Protein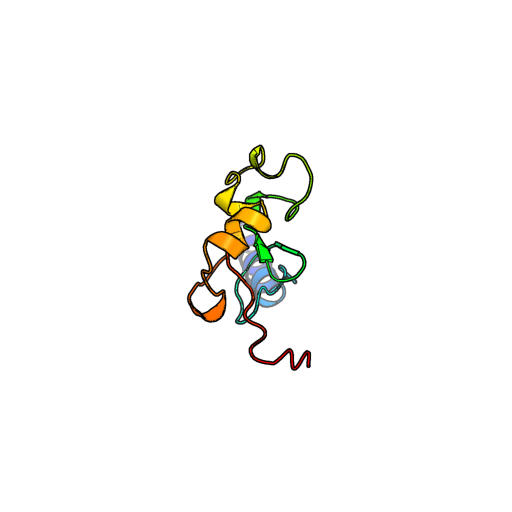 AF-D7FZV1-F1 (afdb_monomer_lite)

pLDDT: mean 76.27, std 17.63, range [43.91, 96.5]

Sequence (89 aa):
MFKMRMVVALLTTLLLDVAKGDCGNGVAGIVSGGSCCAESCGTCGGVGCSGREGGAMSCCTSAIERAGVLCDTTSAGPCWISYAGDDYG

Structure (mmCIF, N/CA/C/O backbone):
data_AF-D7FZV1-F1
#
_entry.id   AF-D7FZV1-F1
#
loop_
_atom_site.group_PD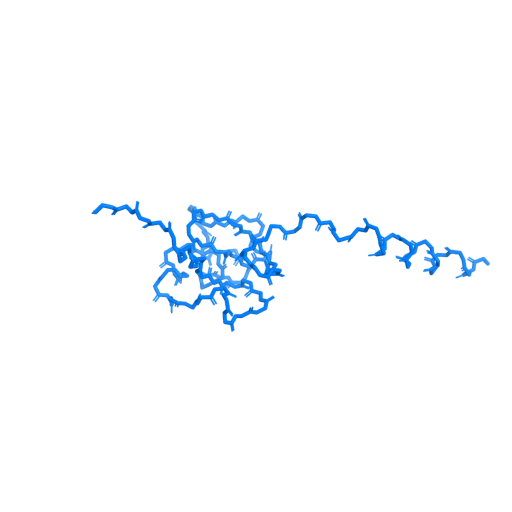B
_atom_site.id
_atom_site.type_symbol
_atom_site.label_atom_id
_atom_site.label_alt_id
_atom_site.label_comp_id
_atom_site.label_asym_id
_atom_site.label_entity_id
_atom_site.label_seq_id
_atom_site.pdbx_PDB_ins_code
_atom_site.Cartn_x
_atom_site.Cartn_y
_atom_site.Cartn_z
_atom_site.occupancy
_atom_site.B_iso_or_equiv
_atom_site.auth_seq_id
_atom_site.auth_comp_id
_atom_site.auth_asym_id
_atom_site.auth_atom_id
_atom_site.pdbx_PDB_model_num
ATOM 1 N N . MET A 1 1 ? 29.222 -3.619 28.729 1.00 48.28 1 MET A N 1
ATOM 2 C CA . MET A 1 1 ? 28.491 -4.669 27.985 1.00 48.28 1 MET A CA 1
ATOM 3 C C . MET A 1 1 ? 27.683 -4.052 26.830 1.00 48.28 1 MET A C 1
ATOM 5 O O . MET A 1 1 ? 26.471 -3.964 26.906 1.00 48.28 1 MET A O 1
ATOM 9 N N . PHE A 1 2 ? 28.342 -3.573 25.768 1.00 48.56 2 PHE A N 1
ATOM 10 C CA . PHE A 1 2 ? 27.680 -2.964 24.588 1.00 48.56 2 PHE A CA 1
ATOM 11 C C . PHE A 1 2 ? 27.952 -3.731 23.278 1.00 48.56 2 PHE A C 1
ATOM 13 O O . PHE A 1 2 ? 27.402 -3.402 22.237 1.00 48.56 2 PHE A O 1
ATOM 20 N N . LYS A 1 3 ? 28.774 -4.787 23.329 1.00 48.94 3 LYS A N 1
ATOM 21 C CA . LYS A 1 3 ? 29.245 -5.534 22.149 1.00 48.94 3 LYS A CA 1
ATOM 22 C C . LYS A 1 3 ? 28.299 -6.656 21.688 1.00 48.94 3 LYS A C 1
ATOM 24 O O . LYS A 1 3 ? 28.396 -7.102 20.557 1.00 48.94 3 LYS A O 1
ATOM 29 N N . MET A 1 4 ? 27.380 -7.097 22.552 1.00 49.00 4 MET A N 1
ATOM 30 C CA . MET A 1 4 ? 26.510 -8.258 22.300 1.00 49.00 4 MET A CA 1
ATOM 31 C C . MET A 1 4 ? 25.130 -7.866 21.742 1.00 49.00 4 MET A C 1
ATOM 33 O O . MET A 1 4 ? 24.487 -8.669 21.081 1.00 49.00 4 MET A O 1
ATOM 37 N N . ARG A 1 5 ? 24.701 -6.606 21.925 1.00 53.53 5 ARG A N 1
ATOM 38 C CA . ARG A 1 5 ? 23.419 -6.092 21.397 1.00 53.53 5 ARG A CA 1
ATOM 39 C C . ARG A 1 5 ? 23.463 -5.811 19.889 1.00 53.53 5 ARG A C 1
ATOM 41 O O . ARG A 1 5 ? 22.439 -5.952 19.239 1.00 53.53 5 ARG A O 1
ATOM 48 N N . MET A 1 6 ? 24.634 -5.474 19.333 1.00 53.12 6 MET A N 1
ATOM 49 C CA . MET A 1 6 ? 24.808 -5.316 17.879 1.00 53.12 6 MET A CA 1
ATOM 50 C C . MET A 1 6 ? 24.831 -6.657 17.143 1.00 53.12 6 MET A C 1
ATOM 52 O O . MET A 1 6 ? 24.253 -6.754 16.073 1.00 53.12 6 MET A O 1
ATOM 56 N N . VAL A 1 7 ? 25.450 -7.693 17.721 1.00 49.19 7 VAL A N 1
ATOM 57 C CA . VAL A 1 7 ? 25.482 -9.041 17.127 1.00 49.19 7 VAL A CA 1
ATOM 58 C C . VAL A 1 7 ? 24.107 -9.705 17.202 1.00 49.19 7 VAL A C 1
ATOM 60 O O . VAL A 1 7 ? 23.699 -10.320 16.229 1.00 49.19 7 VAL A O 1
ATOM 63 N N . VAL A 1 8 ? 23.353 -9.517 18.297 1.00 50.41 8 VAL A N 1
ATOM 64 C CA . VAL A 1 8 ? 21.942 -9.938 18.363 1.00 50.41 8 VAL A CA 1
ATOM 65 C C . VAL A 1 8 ? 21.112 -9.173 17.339 1.00 50.41 8 VAL A C 1
ATOM 67 O O . VAL A 1 8 ? 20.404 -9.832 16.604 1.00 50.41 8 VAL A O 1
ATOM 70 N N . ALA A 1 9 ? 21.260 -7.847 17.206 1.00 54.41 9 ALA A N 1
ATOM 71 C CA . ALA A 1 9 ? 20.564 -7.080 16.168 1.00 54.41 9 ALA A CA 1
ATOM 72 C C . ALA A 1 9 ? 20.898 -7.581 14.751 1.00 54.41 9 ALA A C 1
ATOM 74 O O . ALA A 1 9 ? 19.976 -7.865 14.000 1.00 54.41 9 ALA A O 1
ATOM 75 N N . LEU A 1 10 ? 22.184 -7.781 14.430 1.00 54.81 10 LEU A N 1
ATOM 76 C CA . LEU A 1 10 ? 22.659 -8.289 13.136 1.00 54.81 10 LEU A CA 1
ATOM 77 C C . LEU A 1 10 ? 22.166 -9.717 12.852 1.00 54.81 10 LEU A C 1
ATOM 79 O O . LEU A 1 10 ? 21.632 -9.954 11.776 1.00 54.81 10 LEU A O 1
ATOM 83 N N . LEU A 1 11 ? 22.281 -10.657 13.800 1.00 53.59 11 LEU A N 1
ATOM 84 C CA . LEU A 1 11 ? 21.775 -12.028 13.627 1.00 53.59 11 LEU A CA 1
ATOM 85 C C . LEU A 1 11 ? 20.244 -12.104 13.623 1.00 53.59 11 LEU A C 1
ATOM 87 O O . LEU A 1 11 ? 19.698 -12.952 12.926 1.00 53.59 11 LEU A O 1
ATOM 91 N N . THR A 1 12 ? 19.545 -11.230 14.355 1.00 52.34 12 THR A N 1
ATOM 92 C CA . THR A 1 12 ? 18.083 -11.132 14.256 1.00 52.34 12 THR A CA 1
ATOM 93 C C . THR A 1 12 ? 17.668 -10.539 12.917 1.00 52.34 12 THR A C 1
ATOM 95 O O . THR A 1 12 ? 16.754 -11.064 12.311 1.00 52.34 12 THR A O 1
ATOM 98 N N . THR A 1 13 ? 18.357 -9.531 12.377 1.00 53.53 13 THR A N 1
ATOM 99 C CA . THR A 1 13 ? 18.043 -9.005 11.036 1.00 53.53 13 THR A CA 1
ATOM 100 C C . THR A 1 13 ? 18.444 -9.958 9.912 1.00 53.53 13 THR A C 1
ATOM 102 O O . THR A 1 13 ? 17.815 -9.940 8.872 1.00 53.53 13 THR A O 1
ATOM 105 N N . LEU A 1 14 ? 19.457 -10.810 10.115 1.00 54.28 14 LEU A N 1
ATOM 106 C CA . LEU A 1 14 ? 19.893 -11.829 9.145 1.00 54.28 14 LEU A CA 1
ATOM 107 C C . LEU A 1 14 ? 18.958 -13.055 9.082 1.00 54.28 14 LEU A C 1
ATOM 109 O O . LEU A 1 14 ? 19.117 -13.885 8.193 1.00 54.28 14 LEU A O 1
ATOM 113 N N . LEU A 1 15 ? 18.032 -13.203 10.039 1.00 55.62 15 LEU A N 1
ATOM 114 C CA . LEU A 1 15 ? 17.066 -14.312 10.115 1.00 55.62 15 LEU A CA 1
ATOM 115 C C . LEU A 1 15 ? 15.600 -13.843 10.173 1.00 55.62 15 LEU A C 1
ATOM 117 O O . LEU A 1 15 ? 14.697 -14.673 10.100 1.00 55.62 15 LEU A O 1
ATOM 121 N N . LEU A 1 16 ? 15.353 -12.537 10.317 1.00 51.62 16 LEU A N 1
ATOM 122 C CA . LEU A 1 16 ? 14.034 -11.913 10.250 1.00 51.62 16 LEU A CA 1
ATOM 123 C C . LEU A 1 16 ? 13.950 -11.015 9.011 1.00 51.62 16 LEU A C 1
ATOM 125 O O . LEU A 1 16 ? 13.696 -9.817 9.124 1.00 51.62 16 LEU A O 1
ATOM 129 N N . ASP A 1 17 ? 14.004 -11.612 7.825 1.00 50.47 17 ASP A N 1
ATOM 130 C CA . ASP A 1 17 ? 13.178 -11.109 6.722 1.00 50.47 17 ASP A CA 1
ATOM 131 C C . ASP A 1 17 ? 11.739 -11.565 7.013 1.00 50.47 17 ASP A C 1
ATOM 133 O O . ASP A 1 17 ? 11.167 -12.456 6.386 1.00 50.47 17 ASP A O 1
ATOM 137 N N . VAL A 1 18 ? 11.214 -11.047 8.125 1.00 47.66 18 VAL A N 1
ATOM 138 C CA . VAL A 1 18 ? 9.900 -11.364 8.664 1.00 47.66 18 VAL A CA 1
ATOM 139 C C . VAL A 1 18 ? 8.854 -11.035 7.606 1.00 47.66 18 VAL A C 1
ATOM 141 O O . VAL A 1 18 ? 8.915 -9.985 6.973 1.00 47.66 18 VAL A O 1
ATOM 144 N N . ALA A 1 19 ? 7.910 -11.958 7.434 1.00 51.44 19 ALA A N 1
ATOM 145 C CA . ALA A 1 19 ? 6.760 -11.908 6.542 1.00 51.44 19 ALA A CA 1
ATOM 146 C C . ALA A 1 19 ? 5.976 -10.579 6.623 1.00 51.44 19 ALA A C 1
ATOM 148 O O . ALA A 1 19 ? 4.964 -10.469 7.315 1.00 51.44 19 ALA A O 1
ATOM 149 N N . LYS A 1 20 ? 6.449 -9.559 5.909 1.00 48.47 20 LYS A N 1
ATOM 150 C CA . LYS A 1 20 ? 5.800 -8.264 5.727 1.00 48.47 20 LYS A CA 1
ATOM 151 C C . LYS A 1 20 ? 5.132 -8.304 4.363 1.00 48.47 20 LYS A C 1
ATOM 153 O O . LYS A 1 20 ? 5.799 -8.027 3.375 1.00 48.47 20 LYS A O 1
ATOM 158 N N . GLY A 1 21 ? 3.867 -8.741 4.365 1.00 56.28 21 GLY A N 1
ATOM 159 C CA . GLY A 1 21 ? 2.981 -8.959 3.213 1.00 56.28 21 GLY A CA 1
ATOM 160 C C . GLY A 1 21 ? 3.585 -8.560 1.872 1.00 56.28 21 GLY A C 1
ATOM 161 O O . GLY A 1 21 ? 3.649 -7.375 1.541 1.00 56.28 21 GLY A O 1
ATOM 162 N N . ASP A 1 22 ? 4.060 -9.556 1.136 1.00 69.25 22 ASP A N 1
ATOM 163 C CA . ASP A 1 22 ? 4.618 -9.397 -0.191 1.00 69.25 22 ASP A CA 1
ATOM 164 C C . ASP A 1 22 ? 3.514 -8.946 -1.146 1.00 69.25 22 ASP A C 1
ATOM 166 O O . ASP A 1 22 ? 2.666 -9.711 -1.594 1.00 69.25 22 ASP A O 1
ATOM 170 N N . CYS A 1 23 ? 3.542 -7.669 -1.495 1.00 79.06 23 CYS A N 1
ATOM 171 C CA . CYS A 1 23 ? 2.686 -7.090 -2.519 1.00 79.06 23 CYS A CA 1
ATOM 172 C C . CYS A 1 23 ? 3.158 -7.440 -3.945 1.00 79.06 23 CYS A C 1
ATOM 174 O O . CYS A 1 23 ? 2.910 -6.685 -4.882 1.00 79.06 23 CYS A O 1
ATOM 176 N N . GLY A 1 24 ? 3.865 -8.566 -4.099 1.00 72.06 24 GLY A N 1
ATOM 177 C CA . GLY A 1 24 ? 4.657 -8.927 -5.277 1.00 72.06 24 GLY A CA 1
ATOM 178 C C . GLY A 1 24 ? 6.069 -8.328 -5.252 1.00 72.06 24 GLY A C 1
ATOM 179 O O . GLY A 1 24 ? 6.292 -7.267 -4.680 1.00 72.06 24 GLY A O 1
ATOM 180 N N . ASN A 1 25 ? 7.048 -9.023 -5.846 1.00 67.75 25 ASN A N 1
ATOM 181 C CA . ASN A 1 25 ? 8.419 -8.528 -6.086 1.00 67.75 25 ASN A CA 1
ATOM 182 C C . ASN A 1 25 ? 9.167 -7.927 -4.872 1.00 67.75 25 ASN A C 1
ATOM 184 O O . ASN A 1 25 ? 10.026 -7.060 -5.025 1.00 67.75 25 ASN A O 1
ATOM 188 N N . GLY A 1 26 ? 8.870 -8.393 -3.654 1.00 71.94 26 GLY A N 1
ATOM 189 C CA . GLY A 1 26 ? 9.484 -7.866 -2.427 1.00 71.94 26 GLY A CA 1
ATOM 190 C C . GLY A 1 26 ? 8.964 -6.485 -2.011 1.00 71.94 26 GLY A C 1
ATOM 191 O O . GLY A 1 26 ? 9.544 -5.845 -1.134 1.00 71.94 26 GLY A O 1
ATOM 192 N N . VAL A 1 27 ? 7.871 -6.021 -2.622 1.00 80.44 27 VAL A N 1
ATOM 193 C CA . VAL A 1 27 ? 7.189 -4.783 -2.254 1.00 80.44 27 VAL A CA 1
ATOM 194 C C . VAL A 1 27 ? 6.488 -4.977 -0.927 1.00 80.44 27 VAL A C 1
ATOM 196 O O . VAL A 1 27 ? 5.668 -5.874 -0.748 1.00 80.44 27 VAL A O 1
ATOM 199 N N . ALA A 1 28 ? 6.809 -4.097 0.007 1.00 82.62 28 ALA A N 1
ATOM 200 C CA . ALA A 1 28 ? 6.397 -4.267 1.378 1.00 82.62 28 ALA A CA 1
ATOM 201 C C . ALA A 1 28 ? 5.101 -3.487 1.661 1.00 82.62 28 ALA A C 1
ATOM 203 O O . ALA A 1 28 ? 5.064 -2.264 1.483 1.00 82.62 28 ALA A O 1
ATOM 204 N N . GLY A 1 29 ? 4.061 -4.155 2.167 1.00 86.75 29 GLY A N 1
ATOM 205 C CA . GLY A 1 29 ? 2.778 -3.506 2.458 1.00 86.75 29 GLY A CA 1
ATOM 206 C C . GLY A 1 29 ? 1.713 -4.435 3.040 1.00 86.75 29 GLY A C 1
ATOM 207 O O . GLY A 1 29 ? 2.012 -5.513 3.549 1.00 86.75 29 GLY A O 1
ATOM 208 N N . ILE A 1 30 ? 0.460 -3.979 3.003 1.00 89.06 30 ILE A N 1
ATOM 209 C CA . ILE A 1 30 ? -0.709 -4.738 3.466 1.00 89.06 30 ILE A CA 1
ATOM 210 C C . ILE A 1 30 ? -1.564 -5.092 2.250 1.00 89.06 30 ILE A C 1
ATOM 212 O O . ILE A 1 30 ? -2.161 -4.204 1.642 1.00 89.06 30 ILE A O 1
ATOM 216 N N . VAL A 1 31 ? -1.645 -6.379 1.918 1.00 87.75 31 VAL A N 1
ATOM 217 C CA . VAL A 1 31 ? -2.421 -6.880 0.774 1.00 87.75 31 VAL A CA 1
ATOM 218 C C . VAL A 1 31 ? -3.911 -6.966 1.120 1.00 87.75 31 VAL A C 1
ATOM 220 O O . VAL A 1 31 ? -4.289 -7.466 2.180 1.00 87.75 31 VAL A O 1
ATOM 223 N N . SER A 1 32 ? -4.767 -6.482 0.221 1.00 87.88 32 SER A N 1
ATOM 224 C CA . SER A 1 32 ? -6.224 -6.622 0.285 1.00 87.88 32 SER A CA 1
ATOM 225 C C . SER A 1 32 ? -6.800 -6.672 -1.129 1.00 87.88 32 SER A C 1
ATOM 227 O O . SER A 1 32 ? -6.834 -5.663 -1.839 1.00 87.88 32 SER A O 1
ATOM 229 N N . GLY A 1 33 ? -7.233 -7.864 -1.552 1.00 85.38 33 GLY A N 1
ATOM 230 C CA . GLY A 1 33 ? -7.634 -8.109 -2.940 1.00 85.38 33 GLY A CA 1
ATOM 231 C C . GLY A 1 33 ? -6.477 -7.822 -3.903 1.00 85.38 33 GLY A C 1
ATOM 232 O O . GLY A 1 33 ? -5.364 -8.278 -3.669 1.00 85.38 33 GLY A O 1
ATOM 233 N N . GLY A 1 34 ? -6.732 -7.025 -4.945 1.00 86.62 34 GLY A N 1
ATOM 234 C CA . GLY A 1 34 ? -5.707 -6.558 -5.889 1.00 86.62 34 GLY A CA 1
ATOM 235 C C . GLY A 1 34 ? -4.920 -5.326 -5.428 1.00 86.62 34 GLY A C 1
ATOM 236 O O . GLY A 1 34 ? -4.077 -4.830 -6.165 1.00 86.62 34 GLY A O 1
ATOM 237 N N . SER A 1 35 ? -5.175 -4.789 -4.232 1.00 89.69 35 SER A N 1
ATOM 238 C CA . SER A 1 35 ? -4.464 -3.616 -3.710 1.00 89.69 35 SER A CA 1
ATOM 239 C C . SER A 1 35 ? -3.423 -3.993 -2.667 1.00 89.69 35 SER A C 1
ATOM 241 O O . SER A 1 35 ? -3.678 -4.783 -1.760 1.00 89.69 35 SER A O 1
ATOM 243 N N . CYS A 1 36 ? -2.292 -3.310 -2.721 1.00 91.88 36 CYS A N 1
ATOM 244 C CA . CYS A 1 36 ? -1.315 -3.229 -1.655 1.00 91.88 36 CYS A CA 1
ATOM 245 C C . CYS A 1 36 ? -1.368 -1.839 -1.026 1.00 91.88 36 CYS A C 1
ATOM 247 O O . CYS A 1 36 ? -1.064 -0.848 -1.686 1.00 91.88 36 CYS A O 1
ATOM 249 N N . CYS A 1 37 ? -1.733 -1.754 0.248 1.00 93.25 37 CYS A N 1
ATOM 250 C CA . CYS A 1 37 ? -1.692 -0.508 1.006 1.00 93.25 37 CYS A CA 1
ATOM 251 C C . CYS A 1 37 ? -0.334 -0.302 1.685 1.00 93.25 37 CYS A C 1
ATOM 253 O O . CYS A 1 37 ? 0.407 -1.255 1.941 1.00 93.25 37 CYS A O 1
ATOM 255 N N . ALA A 1 38 ? -0.041 0.946 2.049 1.00 90.75 38 ALA A N 1
ATOM 256 C CA . ALA A 1 38 ? 1.095 1.251 2.914 1.00 90.75 38 ALA A CA 1
ATOM 257 C C . ALA A 1 38 ? 0.953 0.559 4.283 1.00 90.75 38 ALA A C 1
ATOM 259 O O . ALA A 1 38 ? -0.150 0.371 4.799 1.00 90.75 38 ALA A O 1
ATOM 260 N N . GLU A 1 39 ? 2.073 0.221 4.918 1.00 88.44 39 GLU A N 1
ATOM 261 C CA . GLU A 1 39 ? 2.046 -0.390 6.254 1.00 88.44 39 GLU A CA 1
ATOM 262 C C . GLU A 1 39 ? 1.521 0.531 7.350 1.00 88.44 39 GLU A C 1
ATOM 264 O O . GLU A 1 39 ? 0.886 0.058 8.292 1.00 88.44 39 GLU A O 1
ATOM 269 N N . SER A 1 40 ? 1.732 1.843 7.203 1.00 88.69 40 SER A N 1
ATOM 270 C CA . SER A 1 40 ? 1.211 2.853 8.134 1.00 88.69 40 SER A CA 1
ATOM 271 C C . SER A 1 40 ? -0.306 2.776 8.284 1.00 88.69 40 SER A C 1
ATOM 273 O O . SER A 1 40 ? -0.862 3.200 9.289 1.00 88.69 40 SER A O 1
ATOM 275 N N . CYS A 1 41 ? -0.997 2.193 7.303 1.00 91.25 41 CYS A N 1
ATOM 276 C CA . CYS A 1 41 ? -2.436 2.037 7.346 1.00 91.25 41 CYS A CA 1
ATOM 277 C C . CYS A 1 41 ? -2.900 1.101 8.471 1.00 91.25 41 CYS A C 1
ATOM 279 O O . CYS A 1 41 ? -4.058 1.188 8.879 1.00 91.25 41 CYS A O 1
ATOM 281 N N . GLY A 1 42 ? -2.059 0.163 8.930 1.00 90.19 42 GLY A N 1
ATOM 282 C CA . GLY A 1 42 ? -2.399 -0.901 9.888 1.00 90.19 42 GLY A CA 1
ATOM 283 C C . GLY A 1 42 ? -3.403 -1.940 9.362 1.00 90.19 42 GLY A C 1
ATOM 284 O O . GLY A 1 42 ? -3.346 -3.108 9.722 1.00 90.19 42 GLY A O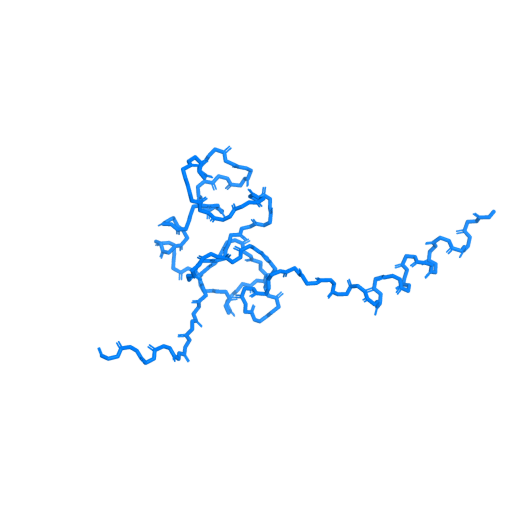 1
ATOM 285 N N . THR A 1 43 ? -4.304 -1.532 8.467 1.00 90.50 43 THR A N 1
ATOM 286 C CA . THR A 1 43 ? -5.262 -2.353 7.722 1.00 90.50 43 THR A CA 1
ATOM 287 C C . THR A 1 43 ? -5.469 -1.752 6.328 1.00 90.50 43 THR A C 1
ATOM 289 O O . THR A 1 43 ? -5.417 -0.530 6.166 1.00 90.50 43 THR A O 1
ATOM 292 N N . CYS A 1 44 ? -5.735 -2.585 5.318 1.00 91.69 44 CYS A N 1
ATOM 293 C CA . CYS A 1 44 ? -5.912 -2.145 3.931 1.00 91.69 44 CYS A CA 1
ATOM 294 C C . CYS A 1 44 ? -7.387 -2.189 3.505 1.00 91.69 44 CYS A C 1
ATOM 296 O O . CYS A 1 44 ? -8.015 -3.249 3.499 1.00 91.69 44 CYS A O 1
ATOM 298 N N . GLY A 1 45 ? -7.951 -1.027 3.164 1.00 92.69 45 GLY A N 1
ATOM 299 C CA . GLY A 1 45 ? -9.360 -0.861 2.798 1.00 92.69 45 GLY A CA 1
ATOM 300 C C . GLY A 1 45 ? -10.335 -0.781 3.980 1.00 92.69 45 GLY A C 1
ATOM 301 O O . GLY A 1 45 ? -9.948 -0.636 5.143 1.00 92.69 45 GLY A O 1
ATOM 302 N N . GLY A 1 46 ? -11.630 -0.855 3.667 1.00 93.81 46 GLY A N 1
ATOM 303 C CA . GLY A 1 46 ? -12.728 -0.781 4.638 1.00 93.81 46 GLY A CA 1
ATOM 304 C C . GLY A 1 46 ? -13.198 0.640 4.973 1.00 93.81 46 GLY A C 1
ATOM 305 O O . GLY A 1 46 ? -12.647 1.640 4.508 1.00 93.81 46 GLY A O 1
ATOM 306 N N . VAL A 1 47 ? -14.251 0.726 5.792 1.00 94.12 47 VAL A N 1
ATOM 307 C CA . VAL A 1 47 ? -14.846 2.004 6.212 1.00 94.12 47 VAL A CA 1
ATOM 308 C C . VAL A 1 47 ? -13.820 2.832 6.989 1.00 94.12 47 VAL A C 1
ATOM 310 O O . VAL A 1 47 ? -13.107 2.319 7.850 1.00 94.12 47 VAL A O 1
ATOM 313 N N . GLY A 1 48 ? -13.735 4.124 6.667 1.00 94.62 48 GLY A N 1
ATOM 314 C CA . GLY A 1 48 ? -12.820 5.053 7.331 1.00 94.62 48 GLY A CA 1
ATOM 315 C C . GLY A 1 48 ? -11.352 4.929 6.909 1.00 94.62 48 GLY A C 1
ATOM 316 O O . GLY A 1 48 ? -10.509 5.580 7.519 1.00 94.62 48 GLY A O 1
ATOM 317 N N . CYS A 1 49 ? -11.024 4.158 5.863 1.00 96.00 49 CYS A N 1
ATOM 318 C CA . CYS A 1 49 ? -9.652 4.037 5.349 1.00 96.00 49 CYS A CA 1
ATOM 319 C C . CYS A 1 49 ? -8.990 5.396 5.049 1.00 96.00 49 CYS A C 1
ATOM 321 O O . CYS A 1 49 ? -7.787 5.547 5.233 1.00 96.00 49 CYS A O 1
ATOM 323 N N . SER A 1 50 ? -9.770 6.409 4.660 1.00 95.31 50 SER A N 1
ATOM 324 C CA . SER A 1 50 ? -9.279 7.757 4.363 1.00 95.31 50 SER A CA 1
ATOM 325 C C . SER A 1 50 ? -8.788 8.530 5.586 1.00 95.31 50 SER A C 1
ATOM 327 O O . SER A 1 50 ? -8.040 9.488 5.420 1.00 95.31 50 SER A O 1
ATOM 329 N N . GLY A 1 51 ? -9.216 8.142 6.790 1.00 95.44 51 GLY A N 1
ATOM 330 C CA . GLY A 1 51 ? -8.804 8.757 8.054 1.00 95.44 51 GLY A CA 1
ATOM 331 C C . GLY A 1 51 ? -7.576 8.107 8.692 1.00 95.44 51 GLY A C 1
ATOM 332 O O . GLY A 1 51 ? -7.188 8.510 9.784 1.00 95.44 51 GLY A O 1
ATOM 333 N N . ARG A 1 52 ? -6.989 7.087 8.054 1.00 94.88 52 ARG A N 1
ATOM 334 C CA . ARG A 1 52 ? -5.797 6.387 8.553 1.00 94.88 52 ARG A CA 1
ATOM 335 C C . ARG A 1 52 ? -4.516 7.116 8.154 1.00 94.88 52 ARG A C 1
ATOM 337 O O . ARG A 1 52 ? -4.518 7.958 7.255 1.00 94.88 52 ARG A O 1
ATOM 344 N N . GLU A 1 53 ? -3.411 6.769 8.804 1.00 91.44 53 GLU A N 1
ATOM 345 C CA . GLU A 1 53 ? -2.094 7.329 8.498 1.00 91.44 53 GLU A CA 1
ATOM 346 C C . GLU A 1 53 ? -1.669 6.995 7.059 1.00 91.44 53 GLU A C 1
ATOM 348 O O . GLU A 1 53 ? -1.604 5.832 6.664 1.00 91.44 53 GLU A O 1
ATOM 353 N N . GLY A 1 54 ? -1.390 8.033 6.266 1.00 88.31 54 GLY A N 1
ATOM 354 C CA . GLY A 1 54 ? -1.162 7.932 4.817 1.00 88.31 54 GLY A CA 1
ATOM 355 C C . GLY A 1 54 ? -2.389 8.292 3.965 1.00 88.31 54 GLY A C 1
ATOM 356 O O . GLY A 1 54 ? -2.261 8.510 2.759 1.00 88.31 54 GLY A O 1
ATOM 357 N N . GLY A 1 55 ? -3.568 8.425 4.578 1.00 94.56 55 GLY A N 1
ATOM 358 C CA . GLY A 1 55 ? -4.789 8.900 3.935 1.00 94.56 55 GLY A CA 1
ATOM 359 C C . GLY A 1 55 ? -5.360 7.949 2.880 1.00 94.56 55 GLY A C 1
ATOM 360 O O . GLY A 1 55 ? -4.922 6.811 2.700 1.00 94.56 55 GLY A O 1
ATOM 361 N N . ALA A 1 56 ? -6.365 8.435 2.148 1.00 93.50 56 ALA A N 1
ATOM 362 C CA . ALA A 1 56 ? -7.107 7.614 1.193 1.00 93.50 56 ALA A CA 1
ATOM 363 C C . ALA A 1 56 ? -6.216 6.996 0.106 1.00 93.50 56 ALA A C 1
ATOM 365 O O . ALA A 1 56 ? -6.380 5.823 -0.208 1.00 93.50 56 ALA A O 1
ATOM 366 N N . MET A 1 57 ? -5.248 7.752 -0.420 1.00 92.81 57 MET A N 1
ATOM 367 C CA . MET A 1 57 ? -4.352 7.282 -1.485 1.00 92.81 57 MET A CA 1
ATOM 368 C C . MET A 1 57 ? -3.417 6.154 -1.036 1.00 92.81 57 MET A C 1
ATOM 370 O O . MET A 1 57 ? -2.949 5.398 -1.878 1.00 92.81 57 MET A O 1
ATOM 374 N N . SER A 1 58 ? -3.175 6.022 0.271 1.00 93.12 58 SER A N 1
ATOM 375 C CA . SER A 1 58 ? -2.294 4.981 0.809 1.00 93.12 58 SER A CA 1
ATOM 376 C C . SER A 1 58 ? -3.046 3.769 1.349 1.00 93.12 58 SER A C 1
ATOM 378 O O . SER A 1 58 ? -2.487 2.675 1.370 1.00 93.12 58 SER A O 1
ATOM 380 N N . CYS A 1 59 ? -4.291 3.960 1.803 1.00 95.44 59 CYS A N 1
ATOM 381 C CA . CYS A 1 59 ? -5.008 2.974 2.617 1.00 95.44 59 CYS A CA 1
ATOM 382 C C . CYS A 1 59 ? -6.365 2.537 2.058 1.00 95.44 59 CYS A C 1
ATOM 384 O O . CYS A 1 59 ? -6.912 1.532 2.518 1.00 95.44 59 CYS A O 1
ATOM 386 N N . CYS A 1 60 ? -6.958 3.283 1.123 1.00 96.50 60 CYS A N 1
ATOM 387 C CA . CYS A 1 60 ? -8.228 2.909 0.511 1.00 96.50 60 CYS A CA 1
ATOM 388 C C . CYS A 1 60 ? -7.973 2.169 -0.794 1.00 96.50 60 CYS A C 1
ATOM 390 O 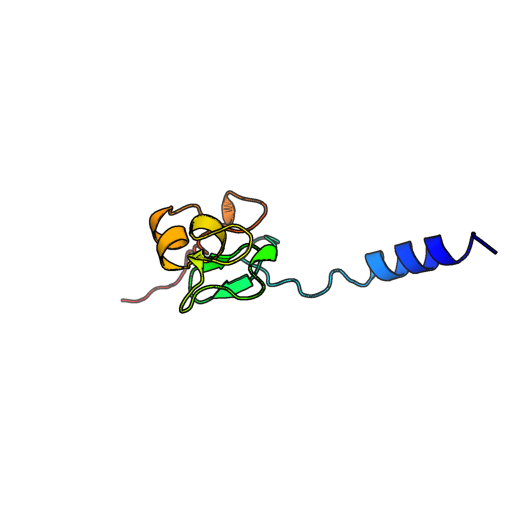O . CYS A 1 60 ? -7.523 2.786 -1.756 1.00 96.50 60 CYS A O 1
ATOM 392 N N . THR A 1 61 ? -8.364 0.895 -0.855 1.00 92.81 61 THR A N 1
ATOM 393 C CA . THR A 1 61 ? -8.233 0.061 -2.061 1.00 92.81 61 THR A CA 1
ATOM 394 C C . THR A 1 61 ? -8.756 0.793 -3.291 1.00 92.81 61 THR A C 1
ATOM 396 O O . THR A 1 61 ? -7.983 1.068 -4.192 1.00 92.81 61 THR A O 1
ATOM 399 N N . SER A 1 62 ? -9.990 1.309 -3.247 1.00 92.56 62 SER A N 1
ATOM 400 C CA . SER A 1 62 ? -10.596 2.067 -4.356 1.00 92.56 62 SER A CA 1
ATOM 401 C C . SER A 1 62 ? -9.791 3.281 -4.859 1.00 92.56 62 SER A C 1
ATOM 403 O O . SER A 1 62 ? -9.960 3.696 -6.003 1.00 92.56 62 SER A O 1
ATOM 405 N N . ALA A 1 63 ? -8.964 3.919 -4.025 1.00 93.25 63 ALA A N 1
ATOM 406 C CA . ALA A 1 63 ? -8.089 5.008 -4.465 1.00 93.25 63 ALA A CA 1
ATOM 407 C C . ALA A 1 63 ? -6.821 4.464 -5.139 1.00 93.25 63 ALA A C 1
ATOM 409 O O . ALA A 1 63 ? -6.365 5.037 -6.123 1.00 93.25 63 ALA A O 1
ATOM 410 N N . ILE A 1 64 ? -6.303 3.342 -4.638 1.00 91.62 64 ILE A N 1
ATOM 411 C CA . ILE A 1 64 ? -5.129 2.640 -5.162 1.00 91.62 64 ILE A CA 1
ATOM 412 C C . ILE A 1 64 ? -5.436 2.024 -6.535 1.00 91.62 64 ILE A C 1
ATOM 414 O O . ILE A 1 64 ? -4.676 2.247 -7.474 1.00 91.62 64 ILE A O 1
ATOM 418 N N . GLU A 1 65 ? -6.581 1.350 -6.706 1.00 89.75 65 GLU A N 1
ATOM 419 C CA . GLU A 1 65 ? -6.995 0.806 -8.021 1.00 89.75 65 GLU A CA 1
ATOM 420 C C . GLU A 1 65 ? -7.194 1.934 -9.040 1.00 89.75 65 GLU A C 1
ATOM 422 O O . GLU A 1 65 ? -6.771 1.818 -10.185 1.00 89.75 65 GLU A O 1
ATOM 427 N N . ARG A 1 66 ? -7.774 3.069 -8.619 1.00 89.00 66 ARG A N 1
ATOM 428 C CA . ARG A 1 66 ? -7.923 4.255 -9.480 1.00 89.00 66 ARG A CA 1
ATOM 429 C C . ARG A 1 66 ? -6.594 4.896 -9.867 1.00 89.00 66 ARG A C 1
ATOM 431 O O . ARG A 1 66 ? -6.514 5.484 -10.941 1.00 89.00 66 ARG A O 1
ATOM 438 N N . ALA A 1 67 ? -5.585 4.822 -9.002 1.00 90.19 67 ALA A N 1
ATOM 439 C CA . ALA A 1 67 ? -4.251 5.318 -9.314 1.00 90.19 67 ALA A CA 1
ATOM 440 C C . ALA A 1 67 ? -3.541 4.428 -10.349 1.00 90.19 67 ALA A C 1
ATOM 442 O O . ALA A 1 67 ? -2.737 4.940 -11.125 1.00 90.19 67 ALA A O 1
ATOM 443 N N . GLY A 1 68 ? -3.834 3.121 -10.370 1.00 86.69 68 GLY A N 1
ATOM 444 C CA . GLY A 1 68 ? -3.325 2.180 -11.376 1.00 86.69 68 GLY A CA 1
ATOM 445 C C . GLY A 1 68 ? -1.806 1.974 -11.346 1.00 86.69 68 GLY A C 1
ATOM 446 O O . GLY A 1 68 ? -1.224 1.515 -12.326 1.00 86.69 68 GLY A O 1
ATOM 447 N N . VAL A 1 69 ? -1.147 2.339 -10.245 1.00 88.62 69 VAL A N 1
ATOM 448 C CA . VAL A 1 69 ? 0.305 2.201 -10.083 1.00 88.62 69 VAL A CA 1
ATOM 449 C C . VAL A 1 69 ? 0.625 0.757 -9.735 1.00 88.62 69 VAL A C 1
ATOM 451 O O . VAL A 1 69 ? 0.229 0.300 -8.672 1.00 88.62 69 VAL A O 1
ATOM 454 N N . LEU A 1 70 ? 1.343 0.045 -10.597 1.00 87.06 70 LEU A N 1
ATOM 455 C CA . LEU A 1 70 ? 1.635 -1.375 -10.403 1.00 87.06 70 LEU A CA 1
ATOM 456 C C . LEU A 1 70 ? 2.756 -1.599 -9.384 1.00 87.06 70 LEU A C 1
ATOM 458 O O . LEU A 1 70 ? 3.769 -0.896 -9.418 1.00 87.06 70 LEU A O 1
ATOM 462 N N . CYS A 1 71 ? 2.621 -2.618 -8.534 1.00 86.56 71 CYS A N 1
ATOM 463 C CA . CYS A 1 71 ? 3.653 -2.975 -7.555 1.00 86.56 71 CYS A CA 1
ATOM 464 C C . CYS A 1 71 ? 4.978 -3.376 -8.225 1.00 86.56 71 CYS A C 1
ATOM 466 O O . CYS A 1 71 ? 6.042 -3.111 -7.685 1.00 86.56 71 CYS A O 1
ATOM 468 N N . ASP A 1 72 ? 4.947 -3.876 -9.461 1.00 81.81 72 ASP A N 1
ATOM 469 C CA . ASP A 1 72 ? 6.154 -4.208 -10.238 1.00 81.81 72 ASP A CA 1
ATOM 470 C C . ASP A 1 72 ? 7.009 -2.984 -10.609 1.00 81.81 72 ASP A C 1
ATOM 472 O O . ASP A 1 72 ? 8.167 -3.113 -11.003 1.00 81.81 72 ASP A O 1
ATOM 476 N N . THR A 1 73 ? 6.433 -1.784 -10.504 1.00 79.62 73 THR A N 1
ATOM 477 C CA . THR A 1 73 ? 7.091 -0.514 -10.841 1.00 79.62 73 THR A CA 1
ATOM 478 C C . THR A 1 73 ? 7.505 0.289 -9.609 1.00 79.62 73 THR A C 1
ATOM 480 O O . THR A 1 73 ? 8.091 1.364 -9.744 1.00 79.62 73 THR A O 1
ATOM 483 N N . THR A 1 74 ? 7.219 -0.215 -8.405 1.00 78.25 74 THR A N 1
ATOM 484 C CA . THR A 1 74 ? 7.511 0.461 -7.138 1.00 78.25 74 THR A CA 1
ATOM 485 C C . THR A 1 74 ? 8.272 -0.459 -6.187 1.00 78.25 74 THR A C 1
ATOM 487 O O . THR A 1 74 ? 8.441 -1.647 -6.427 1.00 78.25 74 THR A O 1
ATOM 490 N N . SER A 1 75 ? 8.792 0.105 -5.097 1.00 70.94 75 SER A N 1
ATOM 491 C CA . SER A 1 75 ? 9.483 -0.667 -4.050 1.00 70.94 75 SER A CA 1
ATOM 492 C C . SER A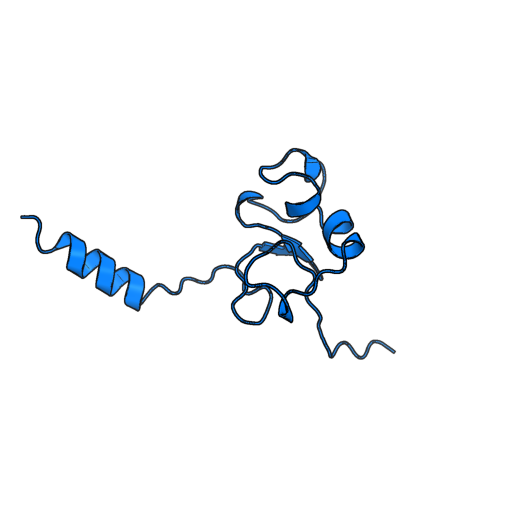 1 75 ? 8.701 -0.711 -2.731 1.00 70.94 75 SER A C 1
ATOM 494 O O . SER A 1 75 ? 9.148 -1.327 -1.767 1.00 70.94 75 SER A O 1
ATOM 496 N N . ALA A 1 76 ? 7.540 -0.050 -2.667 1.00 74.50 76 ALA A N 1
ATOM 497 C CA . ALA A 1 76 ? 6.645 -0.028 -1.510 1.00 74.50 76 ALA A CA 1
ATOM 498 C C . ALA A 1 76 ? 5.193 0.243 -1.948 1.00 74.50 76 ALA A C 1
ATOM 500 O O . ALA A 1 76 ? 4.964 0.876 -2.984 1.00 74.50 76 ALA A O 1
ATOM 501 N N . GLY A 1 77 ? 4.224 -0.203 -1.140 1.00 78.25 77 GLY A N 1
ATOM 502 C CA . GLY A 1 77 ? 2.835 0.246 -1.261 1.00 78.25 77 GLY A CA 1
ATOM 503 C C . GLY A 1 77 ? 2.694 1.739 -0.908 1.00 78.25 77 GLY A C 1
ATOM 504 O O . GLY A 1 77 ? 3.498 2.254 -0.123 1.00 78.25 77 GLY A O 1
ATOM 505 N N . PRO A 1 78 ? 1.677 2.450 -1.429 1.00 89.69 78 PRO A N 1
ATOM 506 C CA . PRO A 1 78 ? 0.499 1.929 -2.124 1.00 89.69 78 PRO A CA 1
ATOM 507 C C . PRO A 1 78 ? 0.722 1.572 -3.599 1.00 89.69 78 PRO A C 1
ATOM 509 O O . PRO A 1 78 ? 1.279 2.361 -4.358 1.00 89.69 78 PRO A O 1
ATOM 512 N N . CYS A 1 79 ? 0.235 0.405 -4.014 1.00 90.94 79 CYS A N 1
ATOM 513 C CA . CYS A 1 79 ? 0.289 -0.051 -5.401 1.00 90.94 79 CYS A CA 1
ATOM 514 C C . CYS A 1 79 ? -0.776 -1.119 -5.685 1.00 90.94 79 CYS A C 1
ATOM 516 O O . CYS A 1 79 ? -1.348 -1.721 -4.779 1.00 90.94 79 CYS A O 1
ATOM 518 N N . TRP A 1 80 ? -1.064 -1.336 -6.956 1.00 88.12 80 TRP A N 1
ATOM 519 C CA . TRP A 1 80 ? -1.947 -2.364 -7.465 1.00 88.12 80 TRP A CA 1
ATOM 520 C C . TRP A 1 80 ? -1.129 -3.598 -7.836 1.00 88.12 80 TRP A C 1
ATOM 522 O O . TRP A 1 80 ? -0.124 -3.505 -8.543 1.00 88.12 80 TRP A O 1
ATOM 532 N N . ILE A 1 81 ? -1.547 -4.754 -7.342 1.00 84.75 81 ILE A N 1
ATOM 533 C CA . ILE A 1 81 ? -0.899 -6.028 -7.617 1.00 84.75 81 ILE A CA 1
ATOM 534 C C . ILE A 1 81 ? -1.365 -6.460 -9.003 1.00 84.75 81 ILE A C 1
ATOM 536 O O . ILE A 1 81 ? -2.502 -6.891 -9.197 1.00 84.75 81 ILE A O 1
ATOM 540 N N . SER A 1 82 ? -0.493 -6.297 -9.993 1.00 69.69 82 SER A N 1
ATOM 541 C CA . SER A 1 82 ? -0.689 -6.866 -11.320 1.00 69.69 82 SER A CA 1
ATOM 542 C C . SER A 1 82 ? -0.452 -8.368 -11.238 1.00 69.69 82 SER A C 1
ATOM 544 O O . SER A 1 82 ? 0.664 -8.852 -11.400 1.00 69.69 82 SER A O 1
ATOM 546 N N . TYR A 1 83 ? -1.513 -9.137 -11.021 1.00 63.25 83 TYR A N 1
ATOM 547 C CA . TYR A 1 83 ? -1.491 -10.547 -11.381 1.00 63.25 83 TYR A CA 1
ATOM 548 C C . TYR A 1 83 ? -1.507 -10.616 -12.913 1.00 63.25 83 TYR A C 1
ATOM 550 O O . TYR A 1 83 ? -2.561 -10.666 -13.544 1.00 63.25 83 TYR A O 1
ATOM 558 N N . ALA A 1 84 ? -0.334 -10.540 -13.547 1.00 54.53 84 ALA A N 1
ATOM 559 C CA . ALA A 1 84 ? -0.162 -10.846 -14.967 1.00 54.53 84 ALA A CA 1
ATOM 560 C C . ALA A 1 84 ? -0.418 -12.351 -15.196 1.00 54.53 84 ALA A C 1
ATOM 562 O O . ALA A 1 84 ? 0.505 -13.113 -15.477 1.00 54.53 84 ALA A O 1
ATOM 563 N N . GLY A 1 85 ? -1.660 -12.794 -14.984 1.00 53.03 85 GLY A N 1
ATOM 564 C CA . GLY A 1 85 ? -2.013 -14.207 -14.952 1.00 53.03 85 GLY A CA 1
ATOM 565 C C . GLY A 1 85 ? -3.389 -14.582 -14.401 1.00 53.03 85 GLY A C 1
ATOM 566 O O . GLY A 1 85 ? -3.629 -15.780 -14.289 1.00 53.03 85 GLY A O 1
ATOM 567 N N . ASP A 1 86 ? -4.303 -13.653 -14.104 1.00 50.59 86 ASP A N 1
ATOM 568 C CA . ASP A 1 86 ? -5.698 -14.057 -13.901 1.00 50.59 86 ASP A CA 1
ATOM 569 C C . ASP A 1 86 ? -6.407 -14.122 -15.261 1.00 50.59 86 ASP A C 1
ATOM 571 O O . ASP A 1 86 ? -7.089 -13.193 -15.696 1.00 50.59 86 ASP A O 1
ATOM 575 N N . ASP A 1 87 ? -6.203 -15.241 -15.950 1.00 54.59 87 ASP A N 1
ATOM 576 C CA . ASP A 1 87 ? -7.152 -15.784 -16.920 1.00 54.59 87 ASP A CA 1
ATOM 577 C C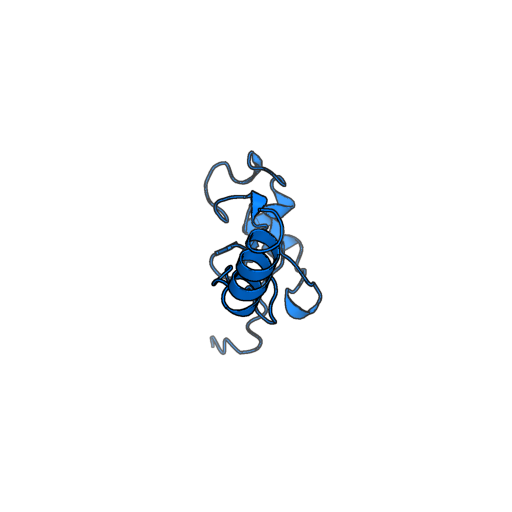 . ASP A 1 87 ? -8.521 -15.957 -16.229 1.00 54.59 87 ASP A C 1
ATOM 579 O O . ASP A 1 87 ? -8.871 -17.025 -15.738 1.00 54.59 87 ASP A O 1
ATOM 583 N N . TYR A 1 88 ? -9.292 -14.875 -16.122 1.00 52.09 88 TYR A N 1
ATOM 584 C CA . TYR A 1 88 ? -10.730 -14.936 -15.878 1.00 52.09 88 TYR A CA 1
ATOM 585 C C . TYR A 1 88 ? -11.449 -14.518 -17.161 1.00 52.09 88 TYR A C 1
ATOM 587 O O . TYR A 1 88 ? -11.874 -13.373 -17.280 1.00 52.09 88 TYR A O 1
ATOM 595 N N . GLY A 1 89 ? -11.546 -15.487 -18.084 1.00 43.91 89 GLY A N 1
ATOM 596 C CA . GLY A 1 89 ? -12.662 -15.706 -19.022 1.00 43.91 89 GLY A CA 1
ATOM 597 C C . GLY A 1 89 ? -13.085 -14.564 -19.934 1.00 43.91 89 GLY A C 1
ATOM 598 O O . GLY A 1 89 ? -13.886 -13.722 -19.473 1.00 43.91 89 GLY A O 1
#

Organism: Ectocarpus siliculosus (NCBI:txid2880)

Foldseek 3Di:
DPVVVVVCVVVCVVVPPPCQPPLDPQAGAEDDPQWGAAVQQVHAADPPSQVTVVGCCRHHRVNQVVVQAESVNDNYDGHTDPPPDPPPD

Radius of gyration: 16.25 Å; chains: 1; bounding box: 44×25×47 Å

Secondary structure (DSSP, 8-state):
--SHHHHHHHHHHTT------B-STT-BSEEETTEEE-GGGSS-SSTTGGGSTTHHHHH-HHHHHHHT-BGGG-SBSSEE---TT----